Protein AF-A0A1I1UMB2-F1 (afdb_monomer_lite)

Sequence (137 aa):
MGDVAGEEDVLCRVHSSCIFGHHFNSIECDCREQMEISQQLIQEAGKGIIIWLEQEGKGNGHFALLKSVDYKRKGVAQAEAYEAVGFKRDARDYTQAADILNEIGVKSVRMLTNNINKVETLTQHGINVVGIKPTKL

InterPro domains:
  IPR032677 GTP cyclohydrolase II [PF00925] (2-131)
  IPR036144 GTP cyclohydrolase II superfamily [G3DSA:3.40.50.10990] (1-136)
  IPR036144 GTP cyclohydrolase II superfamily [SSF142695] (1-134)

Organism: NCBI:txid662367

Structure (mmCIF, N/CA/C/O backbone):
data_AF-A0A1I1UMB2-F1
#
_entry.id   AF-A0A1I1UMB2-F1
#
loop_
_atom_site.group_PDB
_atom_site.id
_atom_site.type_symbol
_atom_site.label_atom_id
_atom_site.label_alt_id
_atom_site.label_comp_id
_atom_site.label_asym_id
_atom_site.label_entity_id
_atom_site.label_seq_id
_atom_site.pdbx_PDB_ins_code
_atom_site.Cartn_x
_atom_site.Cartn_y
_atom_site.Cartn_z
_atom_site.occupancy
_atom_site.B_iso_or_equiv
_atom_site.auth_seq_id
_atom_site.auth_comp_id
_atom_site.auth_asym_id
_atom_site.auth_atom_id
_atom_site.pdbx_PDB_model_num
ATOM 1 N N . MET A 1 1 ? -1.081 -7.149 14.492 1.00 86.75 1 MET A N 1
ATOM 2 C CA . MET A 1 1 ? -0.399 -7.096 15.803 1.00 86.75 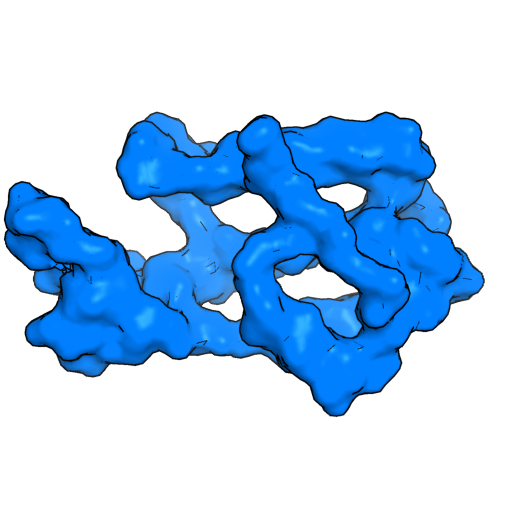1 MET A CA 1
ATOM 3 C C . MET A 1 1 ? -1.432 -6.679 16.832 1.00 86.75 1 MET A C 1
ATOM 5 O O . MET A 1 1 ? -2.170 -5.741 16.549 1.00 86.75 1 MET A O 1
ATOM 9 N N . GLY A 1 2 ? -1.492 -7.368 17.975 1.00 88.81 2 GLY A N 1
ATOM 10 C CA . GLY A 1 2 ? -2.580 -7.202 18.944 1.00 88.81 2 GLY A CA 1
ATOM 11 C C . GLY A 1 2 ? -3.899 -7.820 18.466 1.00 88.81 2 GLY A C 1
ATOM 12 O O . GLY A 1 2 ? -3.961 -8.360 17.359 1.00 88.81 2 GLY A O 1
ATOM 13 N N . ASP A 1 3 ? -4.926 -7.732 19.310 1.00 93.38 3 ASP A N 1
ATOM 14 C CA . ASP A 1 3 ? -6.311 -8.030 18.940 1.00 93.38 3 ASP A CA 1
ATOM 15 C C . ASP A 1 3 ? -6.945 -6.782 18.310 1.00 93.38 3 ASP A C 1
ATOM 17 O O . ASP A 1 3 ? -6.830 -5.674 18.842 1.00 93.38 3 ASP A O 1
ATOM 21 N N . VAL A 1 4 ? -7.528 -6.955 17.128 1.00 97.31 4 VAL A N 1
ATOM 22 C CA . VAL A 1 4 ? -8.048 -5.871 16.279 1.00 97.31 4 VAL A CA 1
ATOM 23 C C . VAL A 1 4 ? -9.512 -6.086 15.893 1.00 97.31 4 VAL A C 1
ATOM 25 O O . VAL A 1 4 ? -10.120 -5.197 15.296 1.00 97.31 4 VAL A O 1
ATOM 28 N N . ALA A 1 5 ? -10.085 -7.250 16.209 1.00 97.69 5 ALA A N 1
ATOM 29 C CA . ALA A 1 5 ? -11.474 -7.545 15.893 1.00 97.69 5 ALA A CA 1
ATOM 30 C C . ALA A 1 5 ? -12.395 -6.698 16.785 1.00 97.69 5 ALA A C 1
ATOM 32 O O . ALA A 1 5 ? -12.198 -6.598 17.992 1.00 97.69 5 ALA A O 1
ATOM 33 N N . GLY A 1 6 ? -13.403 -6.053 16.197 1.00 97.69 6 GLY A N 1
ATOM 34 C CA . GLY A 1 6 ? -14.334 -5.188 16.928 1.00 97.69 6 GLY A CA 1
ATOM 35 C C . GLY A 1 6 ? -13.771 -3.829 17.374 1.00 97.69 6 GLY A C 1
ATOM 36 O O . GLY A 1 6 ? -14.522 -3.038 17.956 1.00 97.69 6 GLY A O 1
ATOM 37 N N . GLU A 1 7 ? -12.501 -3.542 17.081 1.00 98.12 7 GLU A N 1
ATOM 38 C CA . GLU A 1 7 ? -11.813 -2.291 17.416 1.00 98.12 7 GLU A CA 1
ATOM 39 C C . GLU A 1 7 ? -12.049 -1.190 16.366 1.00 98.12 7 GLU A C 1
ATOM 41 O O . GLU A 1 7 ? -12.386 -1.465 15.211 1.00 98.12 7 GLU A O 1
ATOM 46 N N . GLU A 1 8 ? -11.842 0.066 16.767 1.00 98.06 8 GLU A N 1
ATOM 47 C CA . GLU A 1 8 ? -12.010 1.273 15.944 1.00 98.06 8 GLU A CA 1
ATOM 48 C C . GLU A 1 8 ? -10.691 2.050 15.811 1.00 98.06 8 GLU A C 1
ATOM 50 O O . GLU A 1 8 ? -9.792 1.914 16.639 1.00 98.06 8 GLU A O 1
ATOM 55 N N . ASP A 1 9 ? -10.580 2.870 14.762 1.00 97.88 9 ASP A N 1
ATOM 56 C CA . ASP A 1 9 ? -9.413 3.703 14.427 1.00 97.88 9 ASP A CA 1
ATOM 57 C C . ASP A 1 9 ? -8.089 2.912 14.417 1.00 97.88 9 ASP A C 1
ATOM 59 O O . ASP A 1 9 ? -7.028 3.387 14.829 1.00 97.88 9 ASP A O 1
ATOM 63 N N . VAL A 1 10 ? -8.144 1.663 13.940 1.00 98.50 10 VAL A N 1
ATOM 64 C CA . VAL A 1 10 ? -6.980 0.772 13.896 1.00 98.50 10 VAL A CA 1
ATOM 65 C C . VAL A 1 10 ? -6.056 1.185 12.752 1.00 98.50 10 VAL A C 1
ATOM 67 O O . VAL A 1 10 ? -6.481 1.307 11.600 1.00 98.50 10 VAL A O 1
ATOM 70 N N . LEU A 1 11 ? -4.761 1.362 13.034 1.00 98.31 11 LEU A N 1
ATOM 71 C CA . LEU A 1 11 ? -3.776 1.643 11.988 1.00 98.31 11 LEU A CA 1
ATOM 72 C C . LEU A 1 11 ? -3.683 0.469 11.007 1.00 98.31 11 LEU A C 1
ATOM 74 O O . LEU A 1 11 ? -3.433 -0.669 11.406 1.00 98.31 11 LEU A O 1
ATOM 78 N N . CYS A 1 12 ? -3.846 0.757 9.716 1.00 98.50 12 CYS A N 1
ATOM 79 C CA . CYS A 1 12 ? -3.838 -0.252 8.663 1.00 98.50 12 CYS A CA 1
ATOM 80 C C . CYS A 1 12 ? -2.920 0.140 7.504 1.00 98.50 12 CYS A C 1
ATOM 82 O O . CYS A 1 12 ? -3.054 1.210 6.908 1.00 98.50 12 CYS A O 1
ATOM 84 N N . ARG A 1 13 ? -1.999 -0.752 7.134 1.00 98.19 13 ARG A N 1
ATOM 85 C CA . ARG A 1 13 ? -1.145 -0.628 5.950 1.00 98.19 13 ARG A CA 1
ATOM 86 C C . ARG A 1 13 ? -1.485 -1.720 4.944 1.00 98.19 13 ARG A C 1
ATOM 88 O O . ARG A 1 13 ? -1.132 -2.874 5.140 1.00 98.19 13 ARG A O 1
ATOM 95 N N . VAL A 1 14 ? -2.045 -1.340 3.798 1.00 98.19 14 VAL A N 1
ATOM 96 C CA . VAL A 1 14 ? -2.098 -2.217 2.615 1.00 98.19 14 VAL A CA 1
ATOM 97 C C . VAL A 1 14 ? -0.818 -2.015 1.807 1.00 98.19 14 VAL A C 1
ATOM 99 O O . VAL A 1 14 ? -0.573 -0.924 1.282 1.00 98.19 14 VAL A O 1
ATOM 102 N N . HIS A 1 15 ? 0.025 -3.037 1.720 1.00 97.62 15 HIS A N 1
ATOM 103 C CA . HIS A 1 15 ? 1.333 -3.012 1.076 1.00 97.62 15 HIS A CA 1
ATOM 104 C C . HIS A 1 15 ? 1.331 -3.905 -0.170 1.00 97.62 15 HIS A C 1
ATOM 106 O O . HIS A 1 15 ? 0.974 -5.071 -0.087 1.00 97.62 15 HIS A O 1
ATOM 112 N N . SER A 1 16 ? 1.736 -3.367 -1.322 1.00 96.38 16 SER A N 1
ATOM 113 C CA . SER A 1 16 ? 1.937 -4.168 -2.540 1.00 96.38 16 SER A CA 1
ATOM 114 C C . SER A 1 16 ? 3.382 -4.652 -2.573 1.00 96.38 16 SER A C 1
ATOM 116 O O . SER A 1 16 ? 4.276 -3.844 -2.316 1.00 96.38 16 SER A O 1
ATOM 118 N N . SER A 1 17 ? 3.606 -5.928 -2.879 1.00 95.56 17 SER A N 1
ATOM 119 C CA . SER A 1 17 ? 4.940 -6.523 -2.907 1.00 95.56 17 SER A CA 1
ATOM 120 C C . SER A 1 17 ? 5.894 -5.786 -3.852 1.00 95.56 17 SER A C 1
ATOM 122 O O . SER A 1 17 ? 5.492 -5.198 -4.859 1.00 95.56 17 SER A O 1
ATOM 124 N N . CYS A 1 18 ? 7.172 -5.775 -3.472 1.00 95.44 18 CYS A N 1
ATOM 125 C CA . CYS A 1 18 ? 8.266 -5.215 -4.257 1.00 95.44 18 CYS A CA 1
ATOM 126 C C . CYS A 1 18 ? 9.551 -5.999 -3.970 1.00 95.44 18 CYS A C 1
ATOM 128 O O . CYS A 1 18 ? 10.217 -5.770 -2.957 1.00 95.44 18 CYS A O 1
ATOM 130 N N . ILE A 1 19 ? 9.915 -6.933 -4.845 1.00 94.25 19 ILE A N 1
ATOM 131 C CA . ILE A 1 19 ? 11.091 -7.789 -4.670 1.00 94.25 19 ILE A CA 1
ATOM 132 C C . ILE A 1 19 ? 12.372 -6.954 -4.596 1.00 94.25 19 ILE A C 1
ATOM 134 O O . ILE A 1 19 ? 13.234 -7.200 -3.757 1.00 94.25 19 ILE A O 1
ATOM 138 N N . PHE A 1 20 ? 12.471 -5.919 -5.435 1.00 92.00 20 PHE A N 1
ATOM 139 C CA . PHE A 1 20 ? 13.658 -5.078 -5.533 1.00 92.00 20 PHE A CA 1
ATOM 140 C C . PHE A 1 20 ? 13.874 -4.266 -4.260 1.00 92.00 20 PHE A C 1
ATOM 142 O O . PHE A 1 20 ? 14.995 -4.220 -3.759 1.00 92.00 20 PHE A O 1
ATOM 149 N N . GLY A 1 21 ? 12.811 -3.678 -3.708 1.00 93.94 21 GLY A N 1
ATOM 150 C CA . GLY A 1 21 ? 12.884 -2.941 -2.450 1.00 93.94 21 GLY A CA 1
ATOM 151 C C . GLY A 1 21 ? 13.169 -3.853 -1.256 1.00 93.94 21 GLY A C 1
ATOM 152 O O . GLY A 1 21 ? 14.086 -3.582 -0.486 1.00 93.94 21 GLY A O 1
ATOM 153 N N . HIS A 1 22 ? 12.417 -4.949 -1.118 1.00 94.75 22 HIS A N 1
ATOM 154 C CA . HIS A 1 22 ? 12.429 -5.761 0.107 1.00 94.75 22 HIS A CA 1
ATOM 155 C C . HIS A 1 22 ? 13.533 -6.817 0.169 1.00 94.75 22 HIS A C 1
ATOM 157 O O . HIS A 1 22 ? 14.008 -7.117 1.256 1.00 94.75 22 HIS A O 1
ATOM 163 N N . HIS A 1 23 ? 13.956 -7.374 -0.969 1.00 94.12 23 HIS A N 1
ATOM 164 C CA . HIS A 1 23 ? 14.949 -8.457 -1.002 1.00 94.12 23 HIS A CA 1
ATOM 165 C C . HIS A 1 23 ? 16.304 -7.992 -1.536 1.00 94.12 23 HIS A C 1
ATOM 167 O O . HIS A 1 23 ? 17.343 -8.441 -1.059 1.00 94.12 23 HIS A O 1
ATOM 173 N N . PHE A 1 24 ? 16.307 -7.079 -2.512 1.00 94.31 24 PHE A N 1
ATOM 174 C CA . PHE A 1 24 ? 17.537 -6.607 -3.158 1.00 94.31 24 PHE A CA 1
ATOM 175 C C . PHE A 1 24 ? 18.008 -5.230 -2.677 1.00 94.31 24 PHE A C 1
ATOM 177 O O . PHE A 1 24 ? 18.983 -4.712 -3.216 1.00 94.31 24 PHE A O 1
ATOM 184 N N . ASN A 1 25 ? 17.357 -4.644 -1.665 1.00 92.75 25 ASN A N 1
ATOM 185 C CA . ASN A 1 25 ? 17.733 -3.352 -1.077 1.00 92.75 25 ASN A CA 1
ATOM 186 C C . ASN A 1 25 ? 17.867 -2.226 -2.115 1.00 92.75 25 ASN A C 1
ATOM 188 O O . ASN A 1 25 ? 18.781 -1.405 -2.049 1.00 92.75 25 ASN A O 1
ATOM 192 N N . SER A 1 26 ? 16.972 -2.212 -3.102 1.00 91.31 26 SER A N 1
ATOM 193 C CA . SER A 1 26 ? 16.988 -1.208 -4.158 1.00 91.31 26 SER A CA 1
ATOM 194 C C . SER A 1 26 ? 16.809 0.202 -3.596 1.00 91.31 26 SER A C 1
ATOM 196 O O . SER A 1 26 ? 15.894 0.452 -2.818 1.00 91.31 26 SER A O 1
ATOM 198 N N . ILE A 1 27 ? 17.648 1.129 -4.062 1.00 90.81 27 ILE A N 1
ATOM 199 C CA . ILE A 1 27 ? 17.570 2.571 -3.769 1.00 90.81 27 ILE A CA 1
ATOM 200 C C . ILE A 1 27 ? 16.654 3.331 -4.746 1.00 90.81 27 ILE A C 1
ATOM 202 O O . ILE A 1 27 ? 16.505 4.543 -4.663 1.00 90.81 27 ILE A O 1
ATOM 206 N N . GLU A 1 28 ? 16.055 2.620 -5.703 1.00 87.81 28 GLU A N 1
ATOM 207 C CA . GLU A 1 28 ? 15.227 3.182 -6.779 1.00 87.81 28 GLU A CA 1
ATOM 208 C C . GLU A 1 28 ? 13.762 3.398 -6.369 1.00 87.81 28 GLU A C 1
ATOM 210 O O . GLU A 1 28 ? 12.949 3.870 -7.172 1.00 87.81 28 GLU A O 1
ATOM 215 N N . CYS A 1 29 ? 13.393 2.975 -5.158 1.00 90.38 29 CYS A N 1
ATOM 216 C CA . CYS A 1 29 ? 12.051 3.099 -4.607 1.00 90.38 29 CYS A CA 1
ATOM 217 C C . CYS A 1 29 ? 12.085 3.147 -3.077 1.00 90.38 29 CYS A C 1
ATOM 219 O O . CYS A 1 29 ? 12.980 2.591 -2.450 1.00 90.38 29 CYS A O 1
ATOM 221 N N . ASP A 1 30 ? 11.036 3.706 -2.486 1.00 92.75 30 ASP A N 1
ATOM 222 C CA . ASP A 1 30 ? 10.840 3.826 -1.039 1.00 92.75 30 ASP A CA 1
ATOM 223 C C . ASP A 1 30 ? 10.000 2.672 -0.450 1.00 92.75 30 ASP A C 1
ATOM 225 O O . ASP A 1 30 ? 9.506 2.756 0.673 1.00 92.75 30 ASP A O 1
ATOM 229 N N . CYS A 1 31 ? 9.790 1.574 -1.190 1.00 94.25 31 CYS A N 1
ATOM 230 C CA . CYS A 1 31 ? 8.881 0.505 -0.761 1.00 94.25 31 CYS A CA 1
ATOM 231 C C . CYS A 1 31 ? 9.298 -0.126 0.576 1.00 94.25 31 CYS A C 1
ATOM 233 O O . CYS A 1 31 ? 8.435 -0.376 1.419 1.00 94.25 31 CYS A O 1
ATOM 235 N N . ARG A 1 32 ? 10.600 -0.344 0.796 1.00 94.62 32 ARG A N 1
ATOM 236 C CA . ARG A 1 32 ? 11.119 -0.887 2.060 1.00 94.62 32 ARG A CA 1
ATOM 237 C C . ARG A 1 32 ? 10.912 0.094 3.216 1.00 94.62 32 ARG A C 1
ATOM 239 O O . ARG A 1 32 ? 10.288 -0.263 4.209 1.00 94.62 32 ARG A O 1
ATOM 246 N N . GLU A 1 33 ? 11.312 1.349 3.027 1.00 94.31 33 GLU A N 1
ATOM 247 C CA . GLU A 1 33 ? 11.166 2.426 4.018 1.00 94.31 33 GLU A CA 1
ATOM 248 C C . GLU A 1 33 ? 9.703 2.628 4.431 1.00 94.31 33 GLU A C 1
ATOM 250 O O . GLU A 1 33 ? 9.380 2.711 5.613 1.00 94.31 33 GLU A O 1
ATOM 255 N N . GLN A 1 34 ? 8.774 2.620 3.469 1.00 95.25 34 GLN A N 1
ATOM 256 C CA . GLN A 1 34 ? 7.351 2.732 3.782 1.00 95.25 34 GLN A CA 1
ATOM 257 C C . GLN A 1 34 ? 6.821 1.536 4.589 1.00 95.25 34 GLN A C 1
ATOM 259 O O . GLN A 1 34 ? 5.864 1.703 5.349 1.00 95.25 34 GLN A O 1
ATOM 264 N N . MET A 1 35 ? 7.376 0.330 4.409 1.00 95.94 35 MET A N 1
ATOM 265 C CA . MET A 1 35 ? 7.033 -0.823 5.249 1.00 95.94 35 MET A CA 1
ATOM 266 C C . MET A 1 35 ? 7.578 -0.643 6.665 1.00 95.94 35 MET A C 1
ATOM 268 O O . MET A 1 35 ? 6.809 -0.773 7.612 1.00 95.94 35 MET A O 1
ATOM 272 N N . GLU A 1 36 ? 8.858 -0.294 6.796 1.00 95.62 36 GLU A N 1
ATOM 273 C CA . GLU A 1 36 ? 9.530 -0.079 8.083 1.00 95.62 36 GLU A CA 1
ATOM 274 C C . GLU A 1 36 ? 8.808 0.992 8.917 1.00 95.62 36 GLU A C 1
ATOM 276 O O . GLU A 1 36 ? 8.424 0.730 10.055 1.00 95.62 36 GLU A O 1
ATOM 281 N N . ILE A 1 37 ? 8.501 2.152 8.323 1.00 96.00 37 ILE A N 1
ATOM 282 C CA . ILE A 1 37 ? 7.730 3.222 8.982 1.00 96.00 37 ILE A CA 1
ATOM 283 C C . ILE A 1 37 ? 6.348 2.715 9.408 1.00 96.00 37 ILE A C 1
ATOM 285 O O . ILE A 1 37 ? 5.877 3.014 10.503 1.00 96.00 37 ILE A O 1
ATOM 289 N N . SER A 1 38 ? 5.673 1.932 8.560 1.00 97.00 38 SER A N 1
ATOM 290 C CA . SER A 1 38 ? 4.348 1.400 8.905 1.00 97.00 38 SER A CA 1
ATOM 291 C C . SER A 1 38 ? 4.413 0.434 10.087 1.00 97.00 38 SER A C 1
ATOM 293 O O . SER A 1 38 ? 3.548 0.478 10.957 1.00 97.00 38 SER A O 1
ATOM 295 N N . GLN A 1 39 ? 5.437 -0.422 10.128 1.00 97.00 39 GLN A N 1
ATOM 296 C CA . GLN A 1 39 ? 5.679 -1.345 11.235 1.00 97.00 39 GLN A CA 1
ATOM 297 C C . GLN A 1 39 ? 5.975 -0.590 12.532 1.00 97.00 39 GLN A C 1
ATOM 299 O O . GLN A 1 39 ? 5.363 -0.908 13.548 1.00 97.00 39 GLN A O 1
ATOM 304 N N . GLN A 1 40 ? 6.830 0.436 12.488 1.00 96.56 40 GLN A N 1
ATOM 305 C CA . GLN A 1 40 ? 7.143 1.291 13.640 1.00 96.56 40 GLN A CA 1
ATOM 306 C C . GLN A 1 40 ? 5.889 1.977 14.189 1.00 96.56 40 GLN A C 1
ATOM 308 O O . GLN A 1 40 ? 5.579 1.835 15.366 1.00 96.56 40 GLN A O 1
ATOM 313 N N . LEU A 1 41 ? 5.104 2.631 13.327 1.00 96.44 41 LEU A N 1
ATOM 314 C CA . LEU A 1 41 ? 3.871 3.310 13.737 1.00 96.44 41 LEU A CA 1
ATOM 315 C C . LEU A 1 41 ? 2.842 2.350 14.351 1.00 96.44 41 LEU A C 1
ATOM 317 O O . LEU A 1 41 ? 2.173 2.694 15.323 1.00 96.44 41 LEU A O 1
ATOM 321 N N . ILE A 1 42 ? 2.700 1.150 13.784 1.00 97.25 42 ILE A N 1
ATOM 322 C CA . ILE A 1 42 ? 1.813 0.114 14.327 1.00 97.25 42 ILE A CA 1
ATOM 323 C C . ILE A 1 42 ? 2.336 -0.391 15.675 1.00 97.25 42 ILE A C 1
ATOM 325 O O . ILE A 1 42 ? 1.543 -0.601 16.592 1.00 97.25 42 ILE A O 1
ATOM 329 N N . GLN A 1 43 ? 3.652 -0.561 15.812 1.00 96.50 43 GLN A N 1
ATOM 330 C CA . GLN A 1 43 ? 4.282 -0.970 17.062 1.00 96.50 43 GLN A CA 1
ATOM 331 C C . GLN A 1 43 ? 4.065 0.066 18.170 1.00 96.50 43 GLN A C 1
ATOM 333 O O . GLN A 1 43 ? 3.639 -0.299 19.263 1.00 96.50 43 GLN A O 1
ATOM 338 N N . GLU A 1 44 ? 4.287 1.346 17.871 1.00 95.81 44 GLU A N 1
ATOM 339 C CA . GLU A 1 44 ? 4.046 2.473 18.782 1.00 95.81 44 GLU A CA 1
ATOM 340 C C . GLU A 1 44 ? 2.580 2.563 19.221 1.00 95.81 44 GLU A C 1
ATOM 342 O O . GLU A 1 44 ? 2.296 2.840 20.385 1.00 95.81 44 GLU A O 1
ATOM 347 N N . ALA A 1 45 ? 1.640 2.286 18.314 1.00 95.44 45 ALA A N 1
ATOM 348 C CA . ALA A 1 45 ? 0.212 2.256 18.626 1.00 95.44 45 ALA A CA 1
ATOM 349 C C . ALA A 1 45 ? -0.215 1.020 19.444 1.00 95.44 45 ALA A C 1
ATOM 351 O O . ALA A 1 45 ? -1.346 0.963 19.926 1.00 95.44 45 ALA A O 1
ATOM 352 N N . GLY A 1 46 ? 0.642 0.000 19.570 1.00 96.44 46 GLY A N 1
ATOM 353 C CA . GLY A 1 46 ? 0.364 -1.248 20.290 1.00 96.44 46 GLY A CA 1
ATOM 354 C C . GLY A 1 46 ? -0.619 -2.199 19.592 1.00 96.44 46 GLY A C 1
ATOM 355 O O . GLY A 1 46 ? -0.722 -3.364 19.981 1.00 96.44 46 GLY A O 1
ATOM 356 N N . LYS A 1 47 ? -1.303 -1.752 18.533 1.00 95.69 47 LYS A N 1
ATOM 357 C CA . LYS A 1 47 ? -2.193 -2.565 17.695 1.00 95.69 47 LYS A CA 1
ATOM 358 C C . LYS A 1 47 ? -2.220 -2.051 16.256 1.00 95.69 47 LYS A C 1
ATOM 360 O O . LYS A 1 47 ? -2.068 -0.858 16.007 1.00 95.69 47 LYS A O 1
ATOM 365 N N . GLY A 1 48 ? -2.438 -2.950 15.301 1.00 98.19 48 GLY A N 1
ATOM 366 C CA . GLY A 1 48 ? -2.563 -2.568 13.895 1.00 98.19 48 GLY A CA 1
ATOM 367 C C . GLY A 1 48 ? -2.445 -3.727 12.917 1.00 98.19 48 GLY A C 1
ATOM 368 O O . GLY A 1 48 ? -2.119 -4.861 13.288 1.00 98.19 48 GLY A O 1
ATOM 369 N N . ILE A 1 49 ? -2.707 -3.423 11.649 1.00 98.56 49 ILE A N 1
ATOM 370 C CA . ILE A 1 49 ? -2.837 -4.393 10.562 1.00 98.56 49 ILE A CA 1
ATOM 371 C C . ILE A 1 49 ? -1.863 -4.034 9.435 1.00 98.56 49 ILE A C 1
ATOM 373 O O . ILE A 1 49 ? -1.796 -2.887 8.993 1.00 98.56 49 ILE A O 1
ATOM 377 N N . ILE A 1 50 ? -1.133 -5.030 8.932 1.00 98.31 50 ILE A N 1
ATOM 378 C CA . ILE A 1 50 ? -0.406 -4.944 7.662 1.00 98.31 50 ILE A CA 1
ATOM 379 C C . ILE A 1 50 ? -0.953 -6.039 6.752 1.00 98.31 50 ILE A C 1
ATOM 381 O O . ILE A 1 50 ? -0.871 -7.215 7.093 1.00 98.31 50 ILE A O 1
ATOM 385 N N . ILE A 1 51 ? -1.490 -5.647 5.600 1.00 98.44 51 ILE A N 1
ATOM 386 C CA . ILE A 1 51 ? -1.933 -6.562 4.547 1.00 98.44 51 ILE A CA 1
ATOM 387 C C . ILE A 1 51 ? -0.892 -6.527 3.441 1.00 98.44 51 ILE A C 1
ATOM 389 O O . ILE A 1 51 ? -0.616 -5.466 2.878 1.00 98.44 51 ILE A O 1
ATOM 393 N N . TRP A 1 52 ? -0.326 -7.684 3.127 1.00 97.81 52 TRP A N 1
ATOM 394 C CA . TRP A 1 52 ? 0.610 -7.852 2.028 1.00 97.81 52 TRP A CA 1
ATOM 395 C C . TRP A 1 52 ? -0.116 -8.417 0.809 1.00 97.81 52 TRP A C 1
ATOM 397 O O . TRP A 1 52 ? -0.691 -9.499 0.878 1.00 97.81 52 TRP A O 1
ATOM 407 N N . LEU A 1 53 ? -0.088 -7.685 -0.302 1.00 97.62 53 LEU A N 1
ATOM 408 C CA . LEU A 1 53 ? -0.667 -8.106 -1.574 1.00 97.62 53 LEU A CA 1
ATOM 409 C C . LEU A 1 53 ? 0.444 -8.372 -2.586 1.00 97.62 53 LEU A C 1
ATOM 411 O O . LEU A 1 53 ? 1.284 -7.501 -2.824 1.00 97.62 53 LEU A O 1
ATOM 415 N N . GLU A 1 54 ? 0.407 -9.531 -3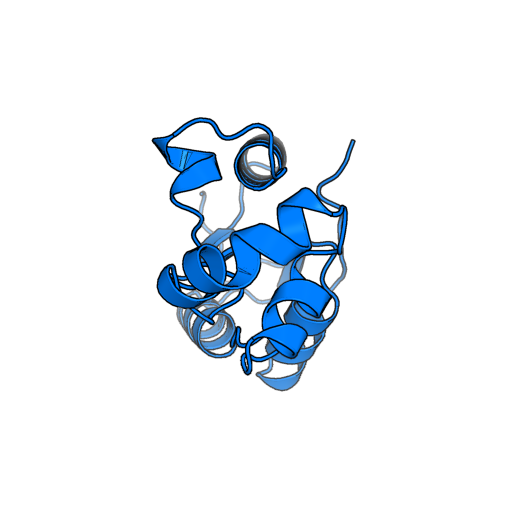.238 1.00 95.38 54 GLU A N 1
ATOM 416 C CA . GLU A 1 54 ? 1.359 -9.896 -4.291 1.00 95.38 54 GLU A CA 1
ATOM 417 C C . GLU A 1 54 ? 1.056 -9.163 -5.606 1.00 95.38 54 GLU A C 1
ATOM 419 O O . GLU A 1 54 ? 0.415 -9.683 -6.515 1.00 95.38 54 GLU A O 1
ATOM 424 N N . GLN A 1 55 ? 1.475 -7.898 -5.680 1.00 95.31 55 GLN A N 1
ATOM 425 C CA . GLN A 1 55 ? 1.113 -6.955 -6.744 1.00 95.31 55 GLN A CA 1
ATOM 426 C C . GLN A 1 55 ? 2.304 -6.125 -7.214 1.00 95.31 55 GLN A C 1
ATOM 428 O O . GLN A 1 55 ? 2.259 -4.889 -7.304 1.00 95.31 55 GLN A O 1
ATOM 433 N N . GLU A 1 56 ? 3.380 -6.830 -7.521 1.00 94.38 56 GLU A N 1
ATOM 434 C CA . GLU A 1 56 ? 4.613 -6.259 -8.034 1.00 94.38 56 GLU A CA 1
ATOM 435 C C . GLU A 1 56 ? 4.397 -5.357 -9.258 1.00 94.38 56 GLU A C 1
ATOM 437 O O . GLU A 1 56 ? 3.509 -5.574 -10.090 1.00 94.38 56 GLU A O 1
ATOM 442 N N . GLY A 1 57 ? 5.248 -4.337 -9.398 1.00 93.94 57 GLY A N 1
ATOM 443 C CA . GLY A 1 57 ? 5.275 -3.513 -10.601 1.00 93.94 57 GLY A CA 1
ATOM 444 C C . GLY A 1 57 ? 3.973 -2.739 -10.803 1.00 93.94 57 GLY A C 1
ATOM 445 O O . GLY A 1 57 ? 3.517 -2.572 -11.932 1.00 93.94 57 GLY A O 1
ATOM 446 N N . LYS A 1 58 ? 3.348 -2.292 -9.704 1.00 94.75 58 LYS A N 1
ATOM 447 C CA . LYS A 1 58 ? 1.997 -1.706 -9.707 1.00 94.75 58 LYS A CA 1
ATOM 448 C C . LYS A 1 58 ? 0.966 -2.657 -10.336 1.00 94.75 58 LYS A C 1
ATOM 450 O O . LYS A 1 58 ? 0.118 -2.215 -11.101 1.00 94.75 58 LYS A O 1
ATOM 455 N N . GLY A 1 59 ? 1.047 -3.951 -10.031 1.00 96.00 59 GLY A N 1
ATOM 456 C CA . GLY A 1 59 ? 0.148 -4.978 -10.566 1.00 96.00 59 GLY A CA 1
ATOM 457 C C . GLY A 1 59 ? 0.431 -5.389 -12.016 1.00 96.00 59 GLY A C 1
ATOM 458 O O . GLY A 1 59 ? -0.227 -6.290 -12.521 1.00 96.00 59 GLY A O 1
ATOM 459 N N . ASN A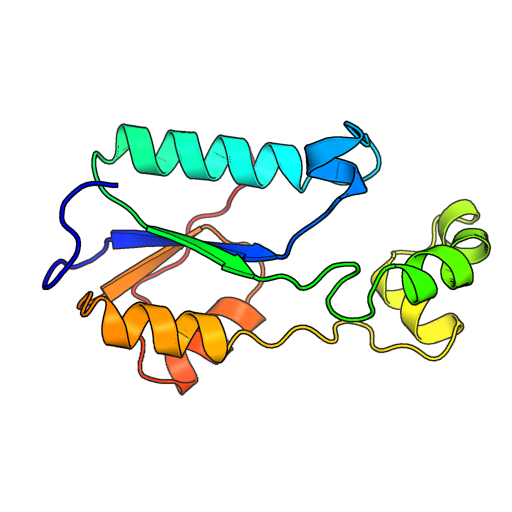 1 60 ? 1.404 -4.769 -12.697 1.00 96.69 60 ASN A N 1
ATOM 460 C CA . ASN A 1 60 ? 1.799 -5.167 -14.053 1.00 96.69 60 ASN A CA 1
ATOM 461 C C . ASN A 1 60 ? 2.848 -6.300 -14.065 1.00 96.69 60 ASN A C 1
ATOM 463 O O . ASN A 1 60 ? 3.174 -6.830 -15.128 1.00 96.69 60 ASN A O 1
ATOM 467 N N . GLY A 1 61 ? 3.395 -6.665 -12.898 1.00 94.44 61 GLY A N 1
ATOM 468 C CA . GLY A 1 61 ? 4.416 -7.701 -12.748 1.00 94.44 61 GLY A CA 1
ATOM 469 C C . GLY A 1 61 ? 5.819 -7.284 -13.211 1.00 94.44 61 GLY A C 1
ATOM 470 O O . GLY A 1 61 ? 6.042 -6.205 -13.765 1.00 94.44 61 GLY A O 1
ATOM 471 N N . HIS A 1 62 ? 6.801 -8.165 -12.992 1.00 92.19 62 HIS A N 1
ATOM 472 C CA . HIS A 1 62 ? 8.216 -7.884 -13.285 1.00 92.19 62 HIS A CA 1
ATOM 473 C C . HIS A 1 62 ? 8.503 -7.652 -14.773 1.00 92.19 62 HIS A C 1
ATOM 475 O O . HIS A 1 62 ? 9.404 -6.890 -15.119 1.00 92.19 62 HIS A O 1
ATOM 481 N N . PHE A 1 63 ? 7.750 -8.296 -15.668 1.00 93.88 63 PHE A N 1
ATOM 482 C CA . PHE A 1 63 ? 7.982 -8.167 -17.105 1.00 93.88 63 PHE A CA 1
ATOM 483 C C . PHE A 1 63 ? 7.759 -6.730 -17.597 1.00 93.88 63 PHE A C 1
ATOM 485 O O . PHE A 1 63 ? 8.548 -6.231 -18.400 1.00 93.88 63 PHE A O 1
ATOM 492 N N . ALA A 1 64 ? 6.753 -6.033 -17.060 1.00 95.06 64 ALA A N 1
ATOM 493 C CA . ALA A 1 64 ? 6.520 -4.623 -17.359 1.00 95.06 64 ALA A CA 1
ATOM 494 C C . ALA A 1 64 ? 7.694 -3.746 -16.905 1.00 95.06 64 ALA A C 1
ATOM 496 O O . ALA A 1 64 ? 8.133 -2.865 -17.646 1.00 95.06 64 ALA A O 1
ATOM 497 N N . LEU A 1 65 ? 8.253 -4.027 -15.720 1.00 90.69 65 LEU A N 1
ATOM 498 C CA . LEU A 1 65 ? 9.437 -3.330 -15.213 1.00 90.69 65 LEU A CA 1
ATOM 499 C C . LEU A 1 65 ? 10.606 -3.482 -16.188 1.00 90.69 65 LEU A C 1
ATOM 501 O O . LEU A 1 65 ? 11.151 -2.471 -16.625 1.00 90.69 65 LEU A O 1
ATOM 505 N N . LEU A 1 66 ? 10.912 -4.718 -16.599 1.00 93.00 66 LEU A N 1
ATOM 506 C CA . LEU A 1 66 ? 11.986 -5.024 -17.549 1.00 93.00 66 LEU A CA 1
ATOM 507 C C . LEU A 1 66 ? 11.784 -4.340 -18.906 1.00 93.00 66 LEU A C 1
ATOM 509 O O . LEU A 1 66 ? 12.734 -3.803 -19.471 1.00 93.00 66 LEU A O 1
ATOM 513 N N . LYS A 1 67 ? 10.549 -4.310 -19.419 1.00 96.62 67 LYS A N 1
ATOM 514 C CA . LYS A 1 67 ? 10.226 -3.629 -20.682 1.00 96.62 67 LYS A CA 1
ATOM 515 C C . LYS A 1 67 ? 10.379 -2.112 -20.595 1.00 96.62 67 LYS A C 1
ATOM 517 O O . LYS A 1 67 ? 10.771 -1.490 -21.574 1.00 96.62 67 LYS A O 1
ATOM 522 N N . SER A 1 68 ? 10.112 -1.526 -19.432 1.00 95.50 68 SER A N 1
ATOM 523 C CA . SER A 1 68 ? 10.135 -0.074 -19.219 1.00 95.50 68 SER A CA 1
ATOM 524 C C . SER A 1 68 ? 11.515 0.520 -18.887 1.00 95.50 68 SER A C 1
ATOM 526 O O . SER A 1 68 ? 11.633 1.741 -18.765 1.00 95.50 68 SER A O 1
ATOM 528 N N . VAL A 1 69 ? 12.566 -0.304 -18.737 1.00 92.19 69 VAL A N 1
ATOM 529 C CA . VAL A 1 69 ? 13.883 0.134 -18.221 1.00 92.19 69 VAL A CA 1
ATOM 530 C C . VAL A 1 69 ? 14.472 1.297 -19.021 1.00 92.19 69 VAL A C 1
ATOM 532 O O . VAL A 1 69 ? 15.000 2.236 -18.426 1.00 92.19 69 VAL A O 1
ATOM 535 N N . ASP A 1 70 ? 14.353 1.280 -20.349 1.00 95.75 70 ASP A N 1
ATOM 536 C CA . ASP A 1 70 ? 14.923 2.331 -21.200 1.00 95.75 70 ASP A CA 1
ATOM 537 C C . ASP A 1 70 ? 14.248 3.693 -21.000 1.00 95.75 70 ASP A C 1
ATOM 539 O O . ASP A 1 70 ? 14.906 4.728 -21.106 1.00 95.75 70 ASP A O 1
ATOM 543 N N . TYR A 1 71 ? 12.955 3.713 -20.669 1.00 95.62 71 TYR A N 1
ATOM 544 C CA . TYR A 1 71 ? 12.244 4.939 -20.298 1.00 95.62 71 TYR A CA 1
ATOM 545 C C . TYR A 1 71 ? 12.673 5.415 -18.915 1.00 95.62 71 TYR A C 1
ATOM 547 O O . TYR A 1 71 ? 12.951 6.599 -18.721 1.00 95.62 71 TYR A O 1
ATOM 555 N N . LYS A 1 72 ? 12.815 4.484 -17.968 1.00 89.31 72 LYS A N 1
ATOM 556 C CA . LYS A 1 72 ? 13.257 4.805 -16.611 1.00 89.31 72 LYS A CA 1
ATOM 557 C C . LYS A 1 72 ? 14.664 5.413 -16.593 1.00 89.31 72 LYS A C 1
ATOM 559 O O . LYS A 1 72 ? 14.891 6.418 -15.930 1.00 89.31 72 LYS A O 1
ATOM 564 N N . ARG A 1 73 ? 15.586 4.880 -17.406 1.00 91.25 73 ARG A N 1
ATOM 565 C CA . ARG A 1 73 ? 16.943 5.430 -17.605 1.00 91.25 73 ARG A CA 1
ATOM 566 C C . ARG A 1 73 ? 16.953 6.851 -18.172 1.00 91.25 73 ARG A C 1
ATOM 568 O O . ARG A 1 73 ? 17.930 7.566 -17.989 1.00 91.25 73 ARG A O 1
ATOM 575 N N . LYS A 1 74 ? 15.874 7.266 -18.839 1.00 95.50 74 LYS A N 1
ATOM 576 C CA . LYS A 1 74 ? 15.673 8.634 -19.341 1.00 95.50 74 LYS A CA 1
ATOM 577 C C . LYS A 1 74 ? 14.995 9.553 -18.316 1.00 95.50 74 LYS A C 1
ATOM 579 O O . LYS A 1 74 ? 14.644 10.675 -18.659 1.00 95.50 74 LYS A O 1
ATOM 584 N N . GLY A 1 75 ? 14.793 9.089 -17.081 1.00 93.00 75 GLY A N 1
ATOM 585 C CA . GLY A 1 75 ? 14.156 9.854 -16.007 1.00 93.00 75 GLY A CA 1
ATOM 586 C C . GLY A 1 75 ? 12.628 9.886 -16.070 1.00 93.00 75 GLY A C 1
ATOM 587 O O . GLY A 1 75 ? 12.010 10.645 -15.329 1.00 93.00 75 GLY A O 1
ATOM 588 N N . VAL A 1 76 ? 12.002 9.079 -16.933 1.00 95.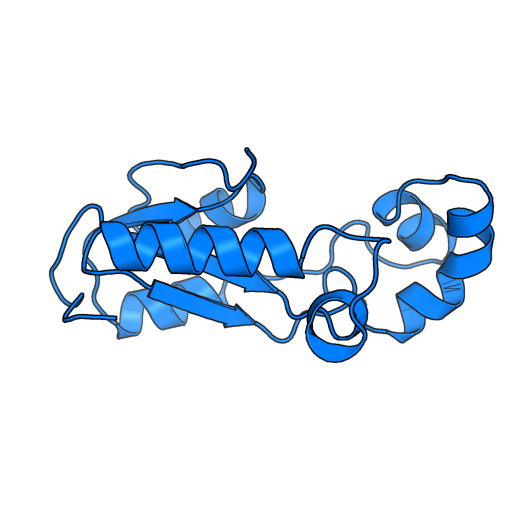19 76 VAL A N 1
ATOM 589 C CA . VAL A 1 76 ? 10.537 9.012 -17.035 1.00 95.19 76 VAL A CA 1
ATOM 590 C C . VAL A 1 76 ? 9.965 8.359 -15.779 1.00 95.19 76 VAL A C 1
ATOM 592 O O . VAL A 1 76 ? 10.465 7.328 -15.316 1.00 95.19 76 VAL A O 1
ATOM 595 N N . ALA A 1 77 ? 8.891 8.936 -15.235 1.00 92.75 77 ALA A N 1
ATOM 596 C CA . ALA A 1 77 ? 8.210 8.374 -14.079 1.00 92.75 77 ALA A CA 1
ATOM 597 C C . ALA A 1 77 ? 7.731 6.946 -14.382 1.00 92.75 77 ALA A C 1
ATOM 599 O O . ALA A 1 77 ? 7.189 6.671 -15.451 1.00 92.75 77 ALA A O 1
ATOM 600 N N . GLN A 1 78 ? 7.872 6.027 -13.423 1.00 92.25 78 GLN A N 1
ATOM 601 C CA . GLN A 1 78 ? 7.616 4.598 -13.661 1.00 92.25 78 GLN A CA 1
ATOM 602 C C . GLN A 1 78 ? 6.219 4.308 -14.234 1.00 92.25 78 GLN A C 1
ATOM 604 O O . GLN A 1 78 ? 6.046 3.390 -15.029 1.00 92.25 78 GLN A O 1
ATOM 609 N N . ALA A 1 79 ? 5.218 5.084 -13.819 1.00 93.38 79 ALA A N 1
ATOM 610 C CA . ALA A 1 79 ? 3.845 4.909 -14.270 1.00 93.38 79 ALA A CA 1
ATOM 611 C C . ALA A 1 79 ? 3.676 5.264 -15.763 1.00 93.38 79 ALA A C 1
ATOM 613 O O . ALA A 1 79 ? 3.005 4.539 -16.487 1.00 93.38 79 ALA A O 1
ATOM 614 N N . GLU A 1 80 ? 4.352 6.317 -16.226 1.00 96.00 80 GLU A N 1
ATOM 615 C CA . GLU A 1 80 ? 4.390 6.727 -17.639 1.00 96.00 80 GLU A CA 1
ATOM 616 C C . GLU A 1 80 ? 5.251 5.767 -18.469 1.00 96.00 80 GLU A C 1
ATOM 618 O O . GLU A 1 80 ? 4.913 5.428 -19.600 1.00 96.00 80 GLU A O 1
ATOM 623 N N . ALA A 1 81 ? 6.340 5.264 -17.882 1.00 96.12 81 ALA A N 1
ATOM 624 C CA . ALA A 1 81 ? 7.197 4.260 -18.500 1.00 96.12 81 ALA A CA 1
ATOM 625 C C . ALA A 1 81 ? 6.437 2.946 -18.782 1.00 96.12 81 ALA A C 1
ATOM 627 O O . ALA A 1 81 ? 6.701 2.294 -19.791 1.00 96.12 81 ALA A O 1
ATOM 628 N N . TYR A 1 82 ? 5.480 2.570 -17.924 1.00 97.12 82 TYR A N 1
ATOM 629 C 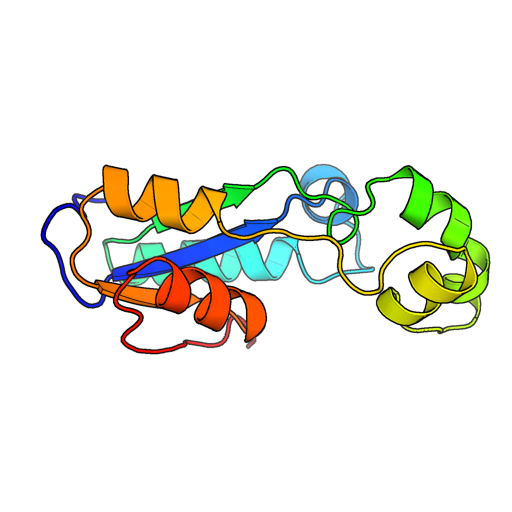CA . TYR A 1 82 ? 4.577 1.440 -18.169 1.00 97.12 82 TYR A CA 1
ATOM 630 C C . TYR A 1 82 ? 3.605 1.694 -19.318 1.00 97.12 82 TYR A C 1
ATOM 632 O O . TYR A 1 82 ? 3.461 0.831 -20.182 1.00 97.12 82 TYR A O 1
ATOM 640 N N . GLU A 1 83 ? 2.981 2.868 -19.372 1.00 97.31 83 GLU A N 1
ATOM 641 C CA . GLU A 1 83 ? 2.068 3.221 -20.468 1.00 97.31 83 GLU A CA 1
ATOM 642 C C . GLU A 1 83 ? 2.792 3.204 -21.821 1.00 97.31 83 GLU A C 1
ATOM 644 O O . GLU A 1 83 ? 2.290 2.634 -22.791 1.00 97.31 83 GLU A O 1
ATOM 649 N N . ALA A 1 84 ? 4.024 3.720 -21.865 1.00 96.88 84 ALA A N 1
ATOM 650 C CA . ALA A 1 84 ? 4.841 3.763 -23.076 1.00 96.88 84 ALA A CA 1
ATOM 651 C C . ALA A 1 84 ? 5.193 2.378 -23.652 1.00 96.88 84 ALA A C 1
ATOM 653 O O . ALA A 1 84 ? 5.488 2.266 -24.841 1.00 96.88 84 ALA A O 1
ATOM 654 N N . VAL A 1 85 ? 5.149 1.324 -22.830 1.00 96.81 85 VAL A N 1
ATOM 655 C CA . VAL A 1 85 ? 5.405 -0.065 -23.250 1.00 96.81 85 VAL A CA 1
ATOM 656 C C . VAL A 1 85 ? 4.153 -0.947 -23.226 1.00 96.81 85 VAL A C 1
ATOM 658 O O . VAL A 1 85 ? 4.265 -2.171 -23.256 1.00 96.81 85 VAL A O 1
ATOM 661 N N . GLY A 1 86 ? 2.963 -0.333 -23.220 1.00 97.19 86 GLY A N 1
ATOM 662 C CA . GLY A 1 86 ? 1.677 -1.015 -23.407 1.00 97.19 86 GLY A CA 1
ATOM 663 C C . GLY A 1 86 ? 1.039 -1.584 -22.136 1.00 97.19 86 GLY A C 1
ATOM 664 O O . GLY A 1 86 ? 0.133 -2.409 -22.232 1.00 97.19 86 GLY A O 1
ATOM 665 N N . PHE A 1 87 ? 1.491 -1.164 -20.953 1.00 97.94 87 PHE A N 1
ATOM 666 C CA . PHE A 1 87 ? 0.942 -1.580 -19.659 1.00 97.94 87 PHE A CA 1
ATOM 667 C C . PHE A 1 87 ? 0.094 -0.476 -19.021 1.00 97.94 87 PHE A C 1
ATOM 669 O O . PHE A 1 87 ? 0.099 0.673 -19.460 1.00 97.94 87 PHE A O 1
ATOM 676 N N . LYS A 1 88 ? -0.647 -0.806 -17.958 1.00 96.88 88 LYS A N 1
ATOM 677 C CA . LYS A 1 88 ? -1.444 0.195 -17.240 1.00 96.88 88 LYS A CA 1
ATOM 678 C C . LYS A 1 88 ? -0.541 1.052 -16.355 1.00 96.88 88 LYS A C 1
ATOM 680 O O . LYS A 1 88 ? 0.376 0.539 -15.710 1.00 96.88 88 LYS A O 1
ATOM 685 N N . ARG A 1 89 ? -0.884 2.334 -16.216 1.00 95.31 89 ARG A N 1
ATOM 686 C CA . ARG A 1 89 ? -0.270 3.252 -15.241 1.00 95.31 89 ARG A CA 1
ATOM 687 C C . ARG A 1 89 ? -0.244 2.669 -13.824 1.00 95.31 89 ARG A C 1
ATOM 689 O O . ARG A 1 89 ? 0.736 2.821 -13.091 1.00 95.31 89 ARG A O 1
ATOM 696 N N . ASP A 1 90 ? -1.340 2.015 -13.452 1.00 95.12 90 ASP A N 1
ATOM 697 C CA . ASP A 1 90 ? -1.527 1.269 -12.215 1.00 95.12 90 ASP A CA 1
ATOM 698 C C . ASP A 1 90 ? -2.550 0.152 -12.469 1.00 95.12 90 ASP A C 1
ATOM 700 O O . ASP A 1 90 ? -3.690 0.430 -12.832 1.00 95.12 90 ASP A O 1
ATOM 704 N N . ALA A 1 91 ? -2.133 -1.106 -12.351 1.00 96.12 91 ALA A N 1
ATOM 705 C CA . ALA A 1 91 ? -2.979 -2.284 -12.543 1.00 96.12 91 ALA A CA 1
ATOM 706 C C . ALA A 1 91 ? -3.381 -2.945 -11.214 1.00 96.12 91 ALA A C 1
ATOM 708 O O . ALA A 1 91 ? -3.923 -4.048 -11.226 1.00 96.12 91 ALA A O 1
ATOM 709 N N . ARG A 1 92 ? -3.072 -2.317 -10.074 1.00 97.00 92 ARG A N 1
ATOM 710 C CA . ARG A 1 92 ? -3.370 -2.878 -8.752 1.00 97.00 92 ARG A CA 1
ATOM 711 C C . ARG A 1 92 ? -4.864 -2.894 -8.478 1.00 97.00 92 ARG A C 1
ATOM 713 O O . ARG A 1 92 ? -5.584 -1.989 -8.888 1.00 97.00 92 ARG A O 1
ATOM 720 N N . ASP A 1 93 ? -5.267 -3.888 -7.700 1.00 96.31 93 ASP A N 1
ATOM 721 C CA . ASP A 1 93 ? -6.624 -4.038 -7.195 1.00 96.31 93 ASP A CA 1
ATOM 722 C C . ASP A 1 93 ? -6.592 -4.227 -5.672 1.00 96.31 93 ASP A C 1
ATOM 724 O O . ASP A 1 93 ? -5.879 -5.083 -5.157 1.00 96.31 93 ASP A O 1
ATOM 728 N N . TYR A 1 94 ? -7.331 -3.411 -4.931 1.00 98.00 94 TYR A N 1
ATOM 729 C CA . TYR A 1 94 ? -7.343 -3.466 -3.469 1.00 98.00 94 TYR A CA 1
ATOM 730 C C . TYR A 1 94 ? -8.596 -4.140 -2.898 1.00 98.00 94 TYR A C 1
ATOM 732 O O . TYR A 1 94 ? -8.746 -4.162 -1.678 1.00 98.00 94 TYR A O 1
ATOM 740 N N . THR A 1 95 ? -9.452 -4.721 -3.746 1.00 97.94 95 THR A N 1
ATOM 741 C CA . THR A 1 95 ? -10.633 -5.513 -3.349 1.00 97.94 95 THR A CA 1
ATOM 742 C C . THR A 1 95 ? -10.275 -6.593 -2.326 1.00 97.94 95 THR A C 1
ATOM 744 O O . THR A 1 95 ? -10.836 -6.619 -1.237 1.00 97.94 95 THR A O 1
ATOM 747 N N . GLN A 1 96 ? -9.225 -7.376 -2.594 1.00 97.88 96 GLN A N 1
ATOM 748 C CA . GLN A 1 96 ? -8.747 -8.435 -1.694 1.00 97.88 96 GLN A CA 1
ATOM 749 C C . GLN A 1 96 ? -8.365 -7.918 -0.301 1.00 97.88 96 GLN A C 1
ATOM 751 O O . GLN A 1 96 ? -8.545 -8.612 0.694 1.00 97.88 96 GLN A O 1
ATOM 756 N N . ALA A 1 97 ? -7.837 -6.693 -0.199 1.00 98.38 97 ALA A N 1
ATOM 757 C CA . ALA A 1 97 ? -7.543 -6.110 1.106 1.00 98.38 97 ALA A CA 1
ATOM 758 C C . ALA A 1 97 ? -8.822 -5.749 1.869 1.00 98.38 97 ALA A C 1
ATOM 760 O O . ALA A 1 97 ? -8.839 -5.867 3.090 1.00 98.38 97 ALA A O 1
ATOM 761 N N . ALA A 1 98 ? -9.881 -5.328 1.175 1.00 98.25 98 ALA A N 1
ATOM 762 C CA . ALA A 1 98 ? -11.177 -5.108 1.803 1.00 98.25 98 ALA A CA 1
ATOM 763 C C . ALA A 1 98 ? -11.792 -6.429 2.288 1.00 98.25 98 ALA A C 1
ATOM 765 O O . ALA A 1 98 ? -12.245 -6.489 3.428 1.00 98.25 98 ALA A O 1
ATOM 766 N N . ASP A 1 99 ? -11.723 -7.497 1.488 1.00 98.25 99 ASP A N 1
ATOM 767 C CA . ASP A 1 99 ? -12.206 -8.827 1.886 1.00 98.25 99 ASP A CA 1
ATOM 768 C C . ASP A 1 99 ? -11.513 -9.315 3.167 1.00 98.25 99 ASP A C 1
ATOM 770 O O . ASP A 1 99 ? -12.178 -9.698 4.129 1.00 98.25 99 ASP A O 1
ATOM 774 N N . ILE A 1 100 ? -10.182 -9.188 3.228 1.00 98.38 100 ILE A N 1
ATOM 775 C CA . ILE A 1 100 ? -9.390 -9.529 4.418 1.00 98.38 100 ILE A CA 1
ATOM 776 C C . ILE A 1 100 ? -9.815 -8.689 5.633 1.00 98.38 100 ILE A C 1
ATOM 778 O O . ILE A 1 100 ? -9.949 -9.222 6.732 1.00 98.38 100 ILE A O 1
ATOM 782 N N . LEU A 1 101 ? -10.024 -7.377 5.476 1.00 98.38 101 LEU A N 1
ATOM 783 C CA . LEU A 1 101 ? -10.433 -6.508 6.590 1.00 98.38 101 LEU A CA 1
ATOM 784 C C . LEU A 1 101 ? -11.841 -6.833 7.104 1.00 98.38 101 LEU A C 1
ATOM 786 O O . LEU A 1 101 ? -12.062 -6.791 8.315 1.00 98.38 101 LEU A O 1
ATOM 790 N N . ASN A 1 102 ? -12.762 -7.180 6.204 1.00 97.50 102 ASN A N 1
ATOM 791 C CA . ASN A 1 102 ? -14.103 -7.635 6.561 1.00 97.50 102 ASN A CA 1
ATOM 792 C C . ASN A 1 102 ? -14.051 -8.953 7.345 1.00 97.50 102 ASN A C 1
ATOM 794 O O . ASN A 1 102 ? -14.728 -9.078 8.363 1.00 97.50 102 ASN A O 1
ATOM 798 N N . GLU A 1 103 ? -13.216 -9.905 6.919 1.00 97.88 103 GLU A N 1
ATOM 799 C CA . GLU A 1 103 ? -13.031 -11.184 7.617 1.00 97.88 103 GLU A CA 1
ATOM 800 C C . GLU A 1 103 ? -12.369 -11.011 8.994 1.00 97.88 103 GLU A C 1
ATOM 802 O O . GLU A 1 103 ? -12.773 -11.656 9.960 1.00 97.88 103 GLU A O 1
ATOM 807 N N . ILE A 1 104 ? -11.406 -10.089 9.118 1.00 97.31 104 ILE A N 1
ATOM 808 C CA . ILE A 1 104 ? -10.810 -9.708 10.410 1.00 97.31 104 ILE A CA 1
ATOM 809 C C . ILE A 1 104 ? -11.860 -9.100 11.358 1.00 97.31 104 ILE A C 1
ATOM 811 O O . ILE A 1 104 ? -11.732 -9.218 12.577 1.00 97.31 104 ILE A O 1
ATOM 815 N N . GLY A 1 105 ? -12.891 -8.439 10.824 1.00 97.38 105 GLY A N 1
ATOM 816 C CA . GLY A 1 105 ? -13.978 -7.866 11.619 1.00 97.38 105 GLY A CA 1
ATOM 817 C C . GLY A 1 105 ? -13.596 -6.589 12.374 1.00 97.38 105 GLY A C 1
ATOM 818 O O . GLY A 1 105 ? -14.135 -6.318 13.448 1.00 97.38 105 GLY A O 1
ATOM 819 N N . VAL A 1 106 ? -12.657 -5.798 11.847 1.00 98.19 106 VAL A N 1
ATOM 820 C CA . VAL A 1 106 ? -12.337 -4.467 12.393 1.00 98.19 106 VAL A CA 1
ATOM 821 C C . VAL A 1 106 ? -13.481 -3.486 12.099 1.00 98.19 106 VAL A C 1
ATOM 823 O O . VAL A 1 106 ? -14.031 -3.489 11.000 1.00 98.19 106 VAL A O 1
ATOM 826 N N . LYS A 1 107 ? -13.856 -2.624 13.053 1.00 98.31 107 LYS A N 1
ATOM 827 C CA . LYS A 1 107 ? -14.965 -1.671 12.849 1.00 98.31 107 LYS A CA 1
ATOM 828 C C . LYS A 1 107 ? -14.561 -0.449 12.042 1.00 98.31 107 LYS A C 1
ATOM 830 O O . LYS A 1 107 ? -15.394 0.096 11.321 1.00 98.31 107 LYS A O 1
ATOM 835 N N . SER A 1 108 ? -13.323 0.021 12.190 1.00 98.62 108 SER A N 1
ATOM 836 C CA . SER A 1 108 ? -12.783 1.108 11.375 1.00 98.62 108 SER A CA 1
ATOM 837 C C . SER A 1 108 ? -11.262 1.132 11.339 1.00 98.62 108 SER A C 1
ATOM 839 O O . SER A 1 108 ? -10.587 0.684 12.268 1.00 98.62 108 SER A O 1
ATOM 841 N N . VAL A 1 109 ? -10.718 1.676 10.250 1.00 98.69 109 VAL A N 1
ATOM 842 C CA . VAL A 1 109 ? -9.273 1.758 10.026 1.00 98.69 109 VAL A CA 1
ATOM 843 C C . VAL A 1 109 ? -8.815 3.170 9.694 1.00 98.69 109 VAL A C 1
ATOM 845 O O . VAL A 1 109 ? -9.496 3.924 8.994 1.00 98.69 109 VAL A O 1
ATOM 848 N N . ARG A 1 110 ? -7.597 3.498 10.121 1.00 98.38 110 ARG A N 1
ATOM 849 C CA . ARG A 1 110 ? -6.837 4.652 9.638 1.00 98.38 110 ARG A CA 1
ATOM 850 C C . ARG A 1 110 ? -5.706 4.179 8.749 1.00 98.38 110 ARG A C 1
ATOM 852 O O . ARG A 1 110 ? -4.794 3.470 9.175 1.00 98.38 110 ARG A O 1
ATOM 859 N N . MET A 1 111 ? -5.773 4.578 7.488 1.00 98.25 111 MET A N 1
ATOM 860 C CA . MET A 1 111 ? -4.909 4.049 6.444 1.00 98.25 111 MET A CA 1
ATOM 861 C C . MET A 1 111 ? -3.539 4.729 6.444 1.00 98.25 111 MET A C 1
ATOM 863 O O . MET A 1 111 ? -3.423 5.943 6.282 1.00 98.25 111 MET A O 1
ATOM 867 N N . LEU A 1 112 ? -2.487 3.922 6.544 1.00 97.75 112 LEU A N 1
ATOM 868 C CA . LEU A 1 112 ? -1.090 4.317 6.392 1.00 97.75 112 LEU A CA 1
ATOM 869 C C . LEU A 1 112 ? -0.721 4.380 4.901 1.00 97.75 112 LEU A C 1
ATOM 871 O O . LEU A 1 112 ? -0.080 3.473 4.350 1.00 97.75 112 LEU A O 1
ATOM 875 N N . THR A 1 113 ? -1.187 5.417 4.197 1.00 95.69 113 THR A N 1
ATOM 876 C CA . THR A 1 113 ? -0.990 5.534 2.748 1.00 95.69 113 THR A CA 1
ATOM 877 C C . THR A 1 113 ? -1.035 6.961 2.205 1.00 95.69 113 THR A C 1
ATOM 879 O O . THR A 1 113 ? -1.707 7.827 2.748 1.00 95.69 113 THR A O 1
ATOM 882 N N . ASN A 1 114 ? -0.362 7.157 1.067 1.00 91.56 114 ASN A N 1
ATOM 883 C CA . ASN A 1 114 ? -0.480 8.341 0.210 1.00 91.56 114 ASN A CA 1
ATOM 884 C C . ASN A 1 114 ? -1.268 8.051 -1.086 1.00 91.56 114 ASN A C 1
ATOM 886 O O . ASN A 1 114 ? -1.367 8.916 -1.949 1.00 91.56 114 ASN A O 1
ATOM 890 N N . ASN A 1 115 ? -1.758 6.818 -1.277 1.00 91.69 115 ASN A N 1
ATOM 891 C CA . ASN A 1 115 ? -2.491 6.426 -2.481 1.00 91.69 115 ASN A CA 1
ATOM 892 C C . ASN A 1 115 ? -4.001 6.500 -2.227 1.00 91.69 115 ASN A C 1
ATOM 894 O O . ASN A 1 115 ? -4.542 5.625 -1.548 1.00 91.69 115 ASN A O 1
ATOM 898 N N . ILE A 1 116 ? -4.669 7.502 -2.802 1.00 92.25 116 ILE A N 1
ATOM 899 C CA . ILE A 1 116 ? -6.114 7.702 -2.633 1.00 92.25 116 ILE A CA 1
ATOM 900 C C . ILE A 1 116 ? -6.933 6.518 -3.161 1.00 92.25 116 ILE A C 1
ATOM 902 O O . ILE A 1 116 ? -7.896 6.122 -2.515 1.00 92.25 116 ILE A O 1
ATOM 906 N N . ASN A 1 117 ? -6.470 5.845 -4.221 1.00 93.81 117 ASN A N 1
ATOM 907 C CA . ASN A 1 117 ? -7.169 4.695 -4.798 1.00 93.81 117 ASN A CA 1
ATOM 908 C C . ASN A 1 117 ? -7.335 3.552 -3.784 1.00 93.81 117 ASN A C 1
ATOM 910 O O . ASN A 1 117 ? -8.317 2.817 -3.842 1.00 93.81 117 ASN A O 1
ATOM 914 N N . LYS A 1 118 ? -6.394 3.391 -2.836 1.00 95.31 118 LYS A N 1
ATOM 915 C CA . LYS A 1 118 ? -6.529 2.399 -1.753 1.00 95.31 118 LYS A CA 1
ATOM 916 C C . LYS A 1 118 ? -7.697 2.746 -0.844 1.00 95.31 118 LYS A C 1
ATOM 918 O O . LYS A 1 118 ? -8.474 1.869 -0.496 1.00 95.31 118 LYS A O 1
ATOM 923 N N . VAL A 1 119 ? -7.796 4.016 -0.463 1.00 97.06 119 VAL A N 1
ATOM 924 C CA . VAL A 1 119 ? -8.864 4.518 0.405 1.00 97.06 119 VAL A CA 1
ATOM 925 C C . VAL A 1 119 ? -10.207 4.356 -0.293 1.00 97.06 119 VAL A C 1
ATOM 927 O O . VAL A 1 119 ? -11.107 3.752 0.271 1.00 97.06 119 VAL A O 1
ATOM 930 N N . GLU A 1 120 ? -10.312 4.812 -1.540 1.00 97.44 120 GLU A N 1
ATOM 931 C CA . GLU A 1 120 ? -11.540 4.717 -2.333 1.00 97.44 120 GLU A CA 1
ATOM 932 C C . GLU A 1 120 ? -11.998 3.271 -2.510 1.00 97.44 120 GLU A C 1
ATOM 934 O O . GLU A 1 120 ? -13.161 2.974 -2.252 1.00 97.44 120 GLU A O 1
ATOM 939 N N . THR A 1 121 ? -11.087 2.363 -2.879 1.00 97.69 121 THR A N 1
ATOM 940 C CA . THR A 1 121 ? -11.430 0.946 -3.070 1.00 97.69 121 THR A CA 1
ATOM 941 C C . THR A 1 121 ? -11.957 0.334 -1.774 1.00 97.69 121 THR A C 1
ATOM 943 O O . THR A 1 121 ? -13.007 -0.300 -1.789 1.00 97.69 121 THR A O 1
ATOM 946 N N . LEU A 1 122 ? -11.276 0.550 -0.645 1.00 98.12 122 LEU A N 1
ATOM 947 C CA . LEU A 1 122 ? -11.700 0.010 0.650 1.00 98.12 122 LEU A CA 1
ATOM 948 C C . LEU A 1 122 ? -13.056 0.583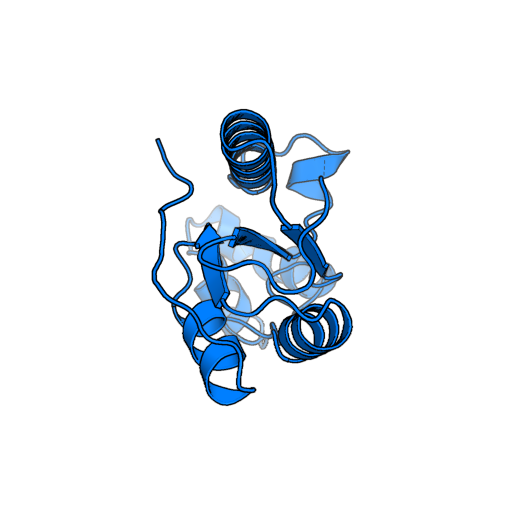 1.084 1.00 98.12 122 LEU A C 1
ATOM 950 O O . LEU A 1 122 ? -13.943 -0.180 1.460 1.00 98.12 122 LEU A O 1
ATOM 954 N N . THR A 1 123 ? -13.247 1.900 0.968 1.00 98.06 123 THR A N 1
ATOM 955 C CA . THR A 1 123 ? -14.518 2.560 1.300 1.00 98.06 123 THR A CA 1
ATOM 956 C C . THR A 1 123 ? -15.669 2.047 0.433 1.00 98.06 123 THR A C 1
ATOM 958 O O . THR A 1 123 ? -16.750 1.769 0.947 1.00 98.06 123 THR A O 1
ATOM 961 N N . GLN A 1 124 ? -15.449 1.866 -0.874 1.00 98.00 124 GLN A N 1
ATOM 962 C CA . GLN A 1 124 ? -16.452 1.306 -1.791 1.00 98.00 124 GLN A CA 1
ATOM 963 C C . GLN A 1 124 ? -16.833 -0.141 -1.444 1.00 98.00 124 GLN A C 1
ATOM 965 O O . GLN A 1 124 ? -17.959 -0.550 -1.710 1.00 98.00 124 GLN A O 1
ATOM 970 N N . HIS A 1 125 ? -15.927 -0.890 -0.813 1.00 97.56 125 HIS A N 1
ATOM 971 C CA . HIS A 1 125 ? -16.150 -2.263 -0.351 1.00 97.56 125 HIS A CA 1
ATOM 972 C C . HIS A 1 125 ? -16.615 -2.341 1.115 1.00 97.56 125 HIS A C 1
ATOM 974 O O . HIS A 1 125 ? -16.524 -3.394 1.745 1.00 97.56 125 HIS A O 1
ATOM 980 N N . GLY A 1 126 ? -17.128 -1.236 1.666 1.00 96.94 126 GLY A N 1
ATOM 981 C CA . GLY A 1 126 ? -17.776 -1.206 2.980 1.00 96.94 126 GLY A CA 1
ATOM 982 C C . GLY A 1 126 ? -16.831 -1.052 4.171 1.00 96.94 126 GLY A C 1
ATOM 983 O O . GLY A 1 126 ? -17.296 -1.046 5.310 1.00 96.94 126 GLY A O 1
ATOM 984 N N . ILE A 1 127 ? -15.527 -0.877 3.944 1.00 98.56 127 ILE A N 1
ATOM 985 C CA . ILE A 1 127 ? -14.579 -0.615 5.028 1.00 98.56 127 ILE A CA 1
ATOM 986 C C . ILE A 1 127 ? -14.745 0.824 5.513 1.00 98.56 127 ILE A C 1
ATOM 988 O O . ILE A 1 127 ? -14.612 1.779 4.747 1.00 98.56 127 ILE A O 1
ATOM 992 N N . ASN A 1 128 ? -14.971 0.996 6.813 1.00 98.50 128 ASN A N 1
ATOM 993 C CA . ASN A 1 128 ? -15.023 2.313 7.434 1.00 98.50 128 ASN A CA 1
ATOM 994 C C . ASN A 1 128 ? -13.606 2.897 7.585 1.00 98.50 128 ASN A C 1
ATOM 996 O O . ASN A 1 128 ? -12.902 2.631 8.564 1.00 98.50 128 ASN A O 1
ATOM 1000 N N . VAL A 1 129 ? -13.169 3.682 6.598 1.00 98.50 129 VAL A N 1
ATOM 1001 C CA . VAL A 1 129 ? -11.886 4.394 6.644 1.00 98.50 129 VAL A CA 1
ATOM 1002 C C . VAL A 1 129 ? -12.073 5.758 7.315 1.00 98.50 129 VAL A C 1
ATOM 1004 O O . VAL A 1 129 ? -12.567 6.700 6.701 1.00 98.50 129 VAL A O 1
ATOM 1007 N N . VAL A 1 130 ? -11.633 5.886 8.569 1.00 98.19 130 VAL A N 1
ATOM 1008 C CA . VAL A 1 130 ? -11.816 7.107 9.389 1.00 98.19 130 VAL A CA 1
ATOM 1009 C C . VAL A 1 130 ? -10.747 8.174 9.151 1.00 98.19 130 VAL A C 1
ATOM 1011 O O . VAL A 1 130 ? -10.848 9.300 9.639 1.00 98.19 130 VAL A O 1
ATOM 1014 N N . GLY A 1 131 ? -9.703 7.846 8.392 1.00 97.38 131 GLY A N 1
ATOM 1015 C CA . GLY A 1 131 ? -8.711 8.819 7.966 1.00 97.38 131 GLY A CA 1
ATOM 1016 C C . GLY A 1 131 ? -7.485 8.200 7.317 1.00 97.38 131 GLY A C 1
ATOM 1017 O O . GLY A 1 131 ? -7.339 6.980 7.222 1.00 97.38 131 GLY A O 1
ATOM 1018 N N . ILE A 1 132 ? -6.575 9.076 6.902 1.00 97.19 132 ILE A N 1
ATOM 1019 C CA . ILE A 1 132 ? -5.259 8.709 6.383 1.00 97.19 132 ILE A CA 1
ATOM 1020 C C . ILE A 1 132 ? -4.165 9.283 7.278 1.00 97.19 132 ILE A C 1
ATOM 1022 O O . ILE A 1 132 ? -4.316 10.362 7.852 1.00 97.19 132 ILE A O 1
ATOM 1026 N N . LYS A 1 133 ? -3.051 8.565 7.380 1.00 94.94 133 LYS A N 1
ATOM 1027 C CA . LYS A 1 133 ? -1.799 9.064 7.945 1.00 94.94 133 LYS A CA 1
ATOM 1028 C C . LYS A 1 133 ? -0.684 8.780 6.928 1.00 94.94 133 LYS A C 1
ATOM 1030 O O . LYS A 1 133 ? -0.499 7.619 6.555 1.00 94.94 133 LYS A O 1
ATOM 1035 N N . PRO A 1 134 ? 0.025 9.808 6.433 1.00 88.00 134 PRO A N 1
ATOM 1036 C CA . PRO A 1 134 ? 1.117 9.620 5.485 1.00 88.00 134 PRO A CA 1
ATOM 1037 C C . PRO A 1 134 ? 2.208 8.692 6.027 1.00 88.00 134 PRO A C 1
ATOM 1039 O O . PRO A 1 134 ? 2.542 8.730 7.208 1.00 88.00 134 PRO A O 1
ATOM 1042 N N . THR A 1 135 ? 2.797 7.886 5.141 1.00 79.25 135 THR A N 1
ATOM 1043 C CA . THR A 1 135 ? 3.998 7.076 5.426 1.00 79.25 135 THR A CA 1
ATOM 1044 C C . THR A 1 135 ? 5.222 7.702 4.770 1.00 79.25 135 THR A C 1
ATOM 1046 O O . THR A 1 135 ? 5.886 7.069 3.951 1.00 79.25 135 THR A O 1
ATOM 1049 N N . LYS A 1 136 ? 5.437 8.987 5.040 1.00 68.19 136 LYS A N 1
ATOM 1050 C CA . LYS A 1 136 ? 6.652 9.730 4.704 1.00 68.19 136 LYS A CA 1
ATOM 1051 C C . LYS A 1 136 ? 7.094 10.455 5.971 1.00 68.19 136 LYS A C 1
ATOM 1053 O O . LYS A 1 136 ? 6.226 10.855 6.748 1.00 68.19 136 LYS A O 1
ATOM 1058 N N . LEU A 1 137 ? 8.406 10.574 6.163 1.00 47.97 137 LEU A N 1
ATOM 1059 C CA . LEU A 1 137 ? 8.969 11.575 7.069 1.00 47.97 137 LEU A CA 1
ATOM 1060 C C . LEU A 1 137 ? 8.613 12.981 6.569 1.00 47.97 137 LEU A C 1
ATOM 1062 O O . LEU A 1 137 ? 8.543 13.155 5.327 1.00 47.97 137 LEU A O 1
#

Secondary structure (DSSP, 8-state):
----TT-SSEEEEEEE--HHHHTS--SS-SHHHHHHHHHHHHHHTS--EEEEE--GGGGTHHHHHHHHHHHHTTT--HHHHHHHTT--S-----HHHHHHHHHHT-S-EEEE-S-HHHHHHHHHTT--EEEEE----

Radius of gyration: 15.79 Å; chains: 1; bounding box: 36×23×44 Å

Foldseek 3Di:
DPQQAAAAAAAEEEAEDECCVPPVVDPLDCRVLLVVLSVVVCVVVVHHYYHYHPQYLLNQDPVLVVQLVVVVVVVHDSLVSSVVSPHHSHPDALLVVLVVCVVSNHQAYEYADPDVVNVVRNVVSVHHHPYYDYSDD

pLDDT: mean 95.1, std 5.5, range [47.97, 98.69]